Protein AF-A0A5E3WHW6-F1 (afdb_monomer_lite)

Structure (mmCIF, N/CA/C/O backbone):
data_AF-A0A5E3WHW6-F1
#
_entry.id   AF-A0A5E3WHW6-F1
#
loop_
_atom_site.group_PDB
_atom_site.id
_atom_site.type_symbol
_atom_site.label_atom_id
_atom_site.label_alt_id
_atom_site.label_comp_id
_atom_site.label_asym_id
_atom_site.label_entity_id
_atom_site.label_seq_id
_atom_site.pdbx_PDB_ins_code
_atom_site.Cartn_x
_atom_site.Cartn_y
_atom_site.Cartn_z
_atom_site.occupancy
_atom_site.B_iso_or_equiv
_atom_site.auth_seq_id
_atom_site.auth_comp_id
_atom_site.auth_asym_id
_atom_site.auth_atom_id
_atom_site.pdbx_PDB_model_num
ATOM 1 N N . MET A 1 1 ? -25.032 16.822 -28.147 1.00 40.16 1 MET A N 1
ATOM 2 C CA . MET A 1 1 ? -24.210 15.872 -27.363 1.00 40.16 1 MET A CA 1
ATOM 3 C C . MET A 1 1 ? -23.993 16.439 -25.960 1.00 40.16 1 MET A C 1
ATOM 5 O O . MET A 1 1 ? -23.052 17.189 -25.762 1.00 40.16 1 MET A O 1
ATOM 9 N N . ALA A 1 2 ? -24.889 16.150 -25.011 1.00 46.47 2 ALA A N 1
ATOM 10 C CA . ALA A 1 2 ? -24.749 16.504 -23.591 1.00 46.47 2 ALA A CA 1
ATOM 11 C C . ALA A 1 2 ? -25.752 15.669 -22.767 1.00 46.47 2 ALA A C 1
ATOM 13 O O . ALA A 1 2 ? -26.868 16.112 -22.548 1.00 46.47 2 ALA A O 1
ATOM 14 N N . SER A 1 3 ? -25.415 14.423 -22.399 1.00 50.91 3 SER A N 1
ATOM 15 C CA . SER A 1 3 ? -26.305 13.587 -21.558 1.00 50.91 3 SER A CA 1
ATOM 16 C C . SER A 1 3 ? -25.595 12.461 -20.784 1.00 50.91 3 SER A C 1
ATOM 18 O O . SER A 1 3 ? -26.220 11.466 -20.439 1.00 50.91 3 SER A O 1
ATOM 20 N N . SER A 1 4 ? -24.288 12.578 -20.509 1.00 54.12 4 SER A N 1
ATOM 21 C CA . SER A 1 4 ? -23.539 11.542 -19.763 1.00 54.12 4 SER A CA 1
ATOM 22 C C . SER A 1 4 ? -23.163 11.945 -18.332 1.00 54.12 4 SER A C 1
ATOM 24 O O . SER A 1 4 ? -22.771 11.083 -17.555 1.00 54.12 4 SER A O 1
ATOM 26 N N . ARG A 1 5 ? -23.269 13.231 -17.964 1.00 52.72 5 ARG A N 1
ATOM 27 C CA . ARG A 1 5 ? -22.879 13.707 -16.623 1.00 52.72 5 ARG A CA 1
ATOM 28 C C . ARG A 1 5 ? -23.913 13.382 -15.540 1.00 52.72 5 ARG A C 1
ATOM 30 O O . ARG A 1 5 ? -23.517 12.995 -14.452 1.00 52.72 5 ARG A O 1
ATOM 37 N N . GLY A 1 6 ? -25.209 13.433 -15.861 1.00 56.59 6 GLY A N 1
ATOM 38 C CA . GLY A 1 6 ? -26.278 13.209 -14.876 1.00 56.59 6 GLY A CA 1
ATOM 39 C C . GLY A 1 6 ? -26.381 11.778 -14.330 1.00 56.59 6 GLY A C 1
ATOM 40 O O . GLY A 1 6 ? -26.949 11.584 -13.267 1.00 56.59 6 GLY A O 1
ATOM 41 N N . SER A 1 7 ? -25.820 10.776 -15.020 1.00 57.31 7 SER A N 1
ATOM 42 C CA . SER A 1 7 ? -25.873 9.375 -14.564 1.00 57.31 7 SER A CA 1
ATOM 43 C C . SER A 1 7 ? -24.725 8.986 -13.630 1.00 57.31 7 SER A C 1
ATOM 45 O O . SER A 1 7 ? -24.834 7.985 -12.930 1.00 57.31 7 SER A O 1
ATOM 47 N N . ALA A 1 8 ? -23.607 9.717 -13.664 1.00 63.88 8 ALA A N 1
ATOM 48 C CA . ALA A 1 8 ? -22.476 9.460 -12.774 1.00 63.88 8 ALA A CA 1
ATOM 49 C C . ALA A 1 8 ? -22.690 10.127 -11.408 1.00 63.88 8 ALA A C 1
ATOM 51 O O . ALA A 1 8 ? -22.349 9.540 -10.385 1.00 63.88 8 ALA A O 1
ATOM 52 N N . ASP A 1 9 ? -23.306 11.312 -11.412 1.00 69.25 9 ASP A N 1
ATOM 53 C CA . ASP A 1 9 ? -23.634 12.079 -10.205 1.00 69.25 9 ASP A CA 1
ATOM 54 C C . ASP A 1 9 ? -24.648 11.332 -9.329 1.00 69.25 9 ASP A C 1
ATOM 56 O O . ASP A 1 9 ? -24.412 11.107 -8.146 1.00 69.25 9 ASP A O 1
ATOM 60 N N . SER A 1 10 ? -25.708 10.796 -9.948 1.00 79.25 10 SER A N 1
ATOM 61 C CA . SER A 1 10 ? -26.727 10.018 -9.235 1.00 79.25 10 SER A CA 1
ATOM 62 C C . SER A 1 10 ? -26.177 8.735 -8.601 1.00 79.25 10 SER A C 1
ATOM 64 O O . SER A 1 10 ? -26.616 8.329 -7.524 1.00 79.25 10 SER A O 1
ATOM 66 N N . GLY A 1 11 ? -25.192 8.091 -9.235 1.00 79.94 11 GLY A N 1
ATOM 67 C CA . GLY A 1 11 ? -24.534 6.903 -8.687 1.00 79.94 11 GLY A CA 1
ATOM 68 C C . GLY A 1 11 ? -23.648 7.208 -7.476 1.00 79.94 11 GLY A C 1
ATOM 69 O O . GLY A 1 11 ? -23.566 6.390 -6.560 1.00 79.94 11 GLY A O 1
ATOM 70 N N . MET A 1 12 ? -23.007 8.379 -7.458 1.00 82.56 12 MET A N 1
ATOM 71 C CA . MET A 1 12 ? -22.163 8.826 -6.349 1.00 82.56 12 MET A CA 1
ATOM 72 C C . MET A 1 12 ? -23.005 9.167 -5.117 1.00 82.56 12 MET A C 1
ATOM 74 O O . MET A 1 12 ? -22.716 8.652 -4.038 1.00 82.56 12 MET A O 1
ATOM 78 N N . GLU A 1 13 ? -24.084 9.935 -5.297 1.00 83.69 13 GLU A N 1
ATOM 79 C CA . GLU A 1 13 ? -25.025 10.285 -4.222 1.00 83.69 13 GLU A CA 1
ATOM 80 C C . GLU A 1 13 ? -25.666 9.030 -3.608 1.00 83.69 13 GLU A C 1
ATOM 82 O O . GLU A 1 13 ? -25.667 8.854 -2.390 1.00 83.69 13 GLU A O 1
ATOM 87 N N . THR A 1 14 ? -26.102 8.081 -4.446 1.00 90.69 14 THR A N 1
ATOM 88 C CA . THR A 1 14 ? -26.686 6.811 -3.975 1.00 90.69 14 THR A CA 1
ATOM 89 C C . THR A 1 14 ? -25.691 5.995 -3.140 1.00 90.69 14 THR A C 1
ATOM 91 O O . THR A 1 14 ? -26.056 5.377 -2.137 1.00 90.69 14 THR A O 1
ATOM 94 N N . ALA A 1 15 ? -24.418 5.963 -3.548 1.00 89.25 15 ALA A N 1
ATOM 95 C CA . ALA A 1 15 ? -23.382 5.253 -2.808 1.00 89.25 15 ALA A CA 1
ATOM 96 C C . ALA A 1 15 ? -23.082 5.935 -1.466 1.00 89.25 15 ALA A C 1
ATOM 98 O O . ALA A 1 15 ? -22.938 5.246 -0.455 1.00 89.25 15 ALA A O 1
ATOM 99 N N . GLU A 1 16 ? -23.006 7.266 -1.445 1.00 91.31 16 GLU A N 1
ATOM 100 C CA . GLU A 1 16 ? -22.761 8.047 -0.233 1.00 91.31 16 GLU A CA 1
ATOM 101 C C . GLU A 1 16 ? -23.875 7.852 0.801 1.00 91.31 16 GLU A C 1
ATOM 103 O O . GLU A 1 16 ? -23.587 7.540 1.957 1.00 91.31 16 GLU A O 1
ATOM 108 N N . GLU A 1 17 ? -25.141 7.916 0.385 1.00 93.75 17 GLU A N 1
ATOM 109 C CA . GLU A 1 17 ? -26.281 7.658 1.268 1.00 93.75 17 GLU A CA 1
ATOM 110 C C . GLU A 1 17 ? -26.273 6.227 1.821 1.00 93.75 17 GLU A C 1
ATOM 112 O O . GLU A 1 17 ? -26.470 6.013 3.023 1.00 93.75 17 GLU A O 1
ATOM 117 N N . ALA A 1 18 ? -26.004 5.234 0.967 1.00 93.75 18 ALA A N 1
ATOM 118 C CA . ALA A 1 18 ? -25.945 3.835 1.378 1.00 93.75 18 ALA A CA 1
ATOM 119 C C . ALA A 1 18 ? -24.842 3.593 2.424 1.00 93.75 18 ALA A C 1
ATOM 121 O O . ALA A 1 18 ? -25.094 2.974 3.465 1.00 93.75 18 ALA A O 1
ATOM 122 N N . TRP A 1 19 ? -23.633 4.110 2.183 1.00 92.25 19 TRP A N 1
ATOM 123 C CA . TRP A 1 19 ? -22.522 4.004 3.131 1.00 92.25 19 TRP A CA 1
ATOM 124 C C . TRP A 1 19 ? -22.766 4.819 4.402 1.00 92.25 19 TRP A C 1
ATOM 126 O O . TRP A 1 19 ? -22.460 4.331 5.490 1.00 92.25 19 TRP A O 1
ATOM 136 N N . GLY A 1 20 ? -23.367 6.006 4.295 1.00 92.31 20 GLY A N 1
ATOM 137 C CA . GLY A 1 20 ? -23.737 6.840 5.437 1.00 92.31 20 GLY A CA 1
ATOM 138 C C . G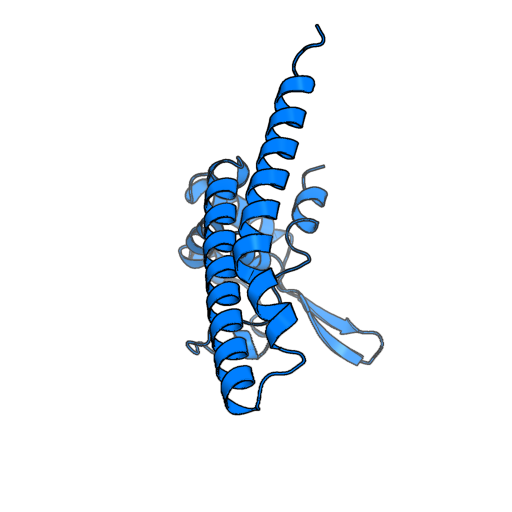LY A 1 20 ? -24.745 6.153 6.359 1.00 92.31 20 GLY A C 1
ATOM 139 O O . GLY A 1 20 ? -24.568 6.139 7.576 1.00 92.31 20 GLY A O 1
ATOM 140 N N . ASN A 1 21 ? -25.769 5.506 5.800 1.00 93.75 21 ASN A N 1
ATOM 141 C CA . ASN A 1 21 ? -26.749 4.737 6.573 1.00 93.75 21 ASN A CA 1
ATOM 142 C C . ASN A 1 21 ? -26.116 3.529 7.275 1.00 93.75 21 ASN A C 1
ATOM 144 O O . ASN A 1 21 ? -26.372 3.293 8.458 1.00 93.75 21 ASN A O 1
ATOM 148 N N . LEU A 1 22 ? -25.251 2.790 6.574 1.00 91.62 22 LEU A N 1
ATOM 149 C CA . LEU A 1 22 ? -24.534 1.652 7.148 1.00 91.62 22 LEU A CA 1
ATOM 150 C C . LEU A 1 22 ? -23.582 2.082 8.271 1.00 91.62 22 LEU A C 1
ATOM 152 O O . LEU A 1 22 ? -23.513 1.414 9.305 1.00 91.62 22 LEU A O 1
ATOM 156 N N . PHE A 1 23 ? -22.871 3.196 8.085 1.00 90.69 23 PHE A N 1
ATOM 157 C CA . PHE A 1 23 ? -21.972 3.747 9.092 1.00 90.69 23 PHE A CA 1
ATOM 158 C C . PHE A 1 23 ? -22.748 4.141 10.351 1.00 90.69 23 PHE A C 1
ATOM 160 O O . PHE A 1 23 ? -22.439 3.661 11.440 1.00 90.69 23 PHE A O 1
ATOM 167 N N . ARG A 1 24 ? -23.818 4.928 10.206 1.00 89.50 24 ARG A N 1
ATOM 168 C CA . ARG A 1 24 ? -24.663 5.332 11.336 1.00 89.50 24 ARG A CA 1
ATOM 169 C C . ARG A 1 24 ? -25.193 4.134 12.117 1.00 89.50 24 ARG A C 1
ATOM 171 O O . ARG A 1 24 ? -24.959 4.031 13.316 1.00 89.50 24 ARG A O 1
ATOM 178 N N . SER A 1 25 ? -25.771 3.153 11.422 1.00 89.50 25 SER A N 1
ATOM 179 C CA . SER A 1 25 ? -26.302 1.939 12.052 1.00 89.50 25 SER A CA 1
ATOM 180 C C . SER A 1 25 ? -25.263 1.139 12.846 1.00 89.50 25 SER A C 1
ATOM 182 O O . SER A 1 25 ? -25.643 0.457 13.797 1.00 89.50 25 SER A O 1
ATOM 184 N N . ARG A 1 26 ? -23.985 1.159 12.451 1.00 86.56 26 ARG A N 1
ATOM 185 C CA . ARG A 1 26 ? -22.924 0.382 13.112 1.00 86.56 26 ARG A CA 1
ATOM 186 C C . ARG A 1 26 ? -22.221 1.144 14.231 1.00 86.56 26 ARG A C 1
ATOM 188 O O . ARG A 1 26 ? -21.828 0.524 15.215 1.00 86.56 26 ARG A O 1
ATOM 195 N N . PHE A 1 27 ? 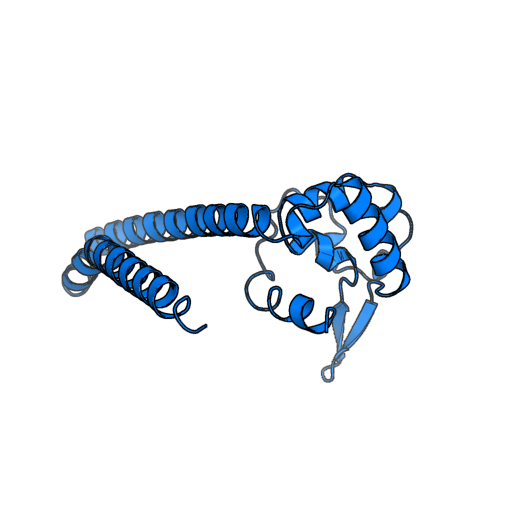-22.055 2.458 14.088 1.00 83.31 27 PHE A N 1
ATOM 196 C CA . PHE A 1 27 ? -21.198 3.254 14.970 1.00 83.31 27 PHE A CA 1
ATOM 197 C C . PHE A 1 27 ? -21.969 4.177 15.930 1.00 83.31 27 PHE A C 1
ATOM 199 O O . PHE A 1 27 ? -21.486 4.410 17.037 1.00 83.31 27 PHE A O 1
ATOM 206 N N . GLU A 1 28 ? -23.167 4.660 15.582 1.00 78.50 28 GLU A N 1
ATOM 207 C CA . GLU A 1 28 ? -23.937 5.577 16.447 1.00 78.50 28 GLU A CA 1
ATOM 208 C C . GLU A 1 28 ? -24.516 4.931 17.717 1.00 78.50 28 GLU A C 1
ATOM 210 O O . GLU A 1 28 ? -24.407 5.561 18.769 1.00 78.50 28 GLU A O 1
ATOM 215 N N . PRO A 1 29 ? -25.006 3.669 17.720 1.00 69.56 29 PRO A N 1
ATOM 216 C CA . PRO A 1 29 ? -25.503 3.035 18.949 1.00 69.56 29 PRO A CA 1
ATOM 217 C C . PRO A 1 29 ? -24.460 2.973 20.076 1.00 69.56 29 PRO A C 1
ATOM 219 O O . PRO A 1 29 ? -24.799 2.849 21.247 1.00 69.56 29 PRO A O 1
ATOM 222 N N . SER A 1 30 ? -23.176 3.056 19.720 1.00 63.09 30 SER A N 1
ATOM 223 C CA . SER A 1 30 ? -22.048 3.019 20.650 1.00 63.09 30 SER A CA 1
ATOM 224 C C . SER A 1 30 ? -21.734 4.379 21.287 1.00 63.09 30 SER A C 1
ATOM 226 O O . SER A 1 30 ? -21.178 4.419 22.384 1.00 63.09 30 SER A O 1
ATOM 228 N N . ALA A 1 31 ? -22.072 5.491 20.627 1.00 63.25 31 ALA A N 1
ATOM 229 C CA . ALA A 1 31 ? -21.725 6.835 21.088 1.00 63.25 31 ALA A CA 1
ATOM 230 C C . ALA A 1 31 ? -22.574 7.264 22.297 1.00 63.25 31 ALA A C 1
ATOM 232 O O . ALA A 1 31 ? -22.027 7.757 23.284 1.00 63.25 31 ALA A O 1
ATOM 233 N N . ASP A 1 32 ? -23.877 6.974 22.270 1.00 64.50 32 ASP A N 1
ATOM 234 C CA . ASP A 1 32 ? -24.811 7.345 23.343 1.00 64.50 32 ASP A CA 1
ATOM 235 C C . ASP A 1 32 ? -24.561 6.562 24.646 1.00 64.50 32 ASP A C 1
ATOM 237 O O . ASP A 1 32 ? -24.713 7.087 25.750 1.00 64.50 32 ASP A O 1
ATOM 241 N N . ILE A 1 33 ? -24.097 5.313 24.533 1.00 63.19 33 ILE A N 1
ATOM 242 C CA . ILE A 1 33 ? -23.823 4.425 25.674 1.00 63.19 33 ILE A CA 1
ATOM 243 C C . ILE A 1 33 ? -22.489 4.789 26.356 1.00 63.19 33 ILE A C 1
ATOM 245 O O . ILE A 1 33 ? -22.357 4.713 27.581 1.00 63.19 33 ILE A O 1
ATOM 249 N N . ALA A 1 34 ? -21.490 5.243 25.590 1.00 61.62 34 ALA A N 1
ATOM 250 C CA . ALA A 1 34 ? -20.132 5.497 26.083 1.00 61.62 34 ALA A CA 1
ATOM 251 C C . ALA A 1 34 ? -20.050 6.552 27.204 1.00 61.62 34 ALA A C 1
ATOM 253 O O . ALA A 1 34 ? -19.167 6.470 28.072 1.00 61.62 34 ALA A O 1
ATOM 254 N N . HIS A 1 35 ? -20.960 7.532 27.192 1.00 64.50 35 HIS A N 1
ATOM 255 C CA . HIS A 1 35 ? -20.959 8.667 28.117 1.00 64.50 35 HIS A CA 1
ATOM 256 C C . HIS A 1 35 ? -21.438 8.315 29.534 1.00 64.50 35 HIS A C 1
ATOM 258 O O . HIS A 1 35 ? -21.030 8.983 30.486 1.00 64.50 35 HIS A O 1
ATOM 264 N N . HIS A 1 36 ? -22.212 7.237 29.700 1.00 65.94 36 HIS A N 1
ATOM 265 C CA . HIS A 1 36 ? -22.793 6.842 30.993 1.00 65.94 36 HIS A CA 1
ATOM 266 C C . HIS A 1 36 ? -22.409 5.429 31.456 1.00 65.94 36 HIS A C 1
ATOM 268 O O . HIS A 1 36 ? -22.712 5.052 32.588 1.00 65.94 36 HIS A O 1
ATOM 274 N N . ALA A 1 37 ? -21.713 4.658 30.619 1.00 65.69 37 ALA A N 1
ATOM 275 C CA . ALA A 1 37 ? -21.397 3.268 30.911 1.00 65.69 37 ALA A CA 1
ATOM 276 C C . ALA A 1 37 ? -20.286 3.087 31.976 1.00 65.69 37 ALA A C 1
ATOM 278 O O . ALA A 1 37 ? -19.251 3.772 31.927 1.00 65.69 37 ALA A O 1
ATOM 279 N N . PRO A 1 38 ? -20.434 2.125 32.911 1.00 76.00 38 PRO A N 1
ATOM 280 C CA . PRO A 1 38 ? -19.370 1.702 33.818 1.00 76.00 38 PRO A CA 1
ATOM 281 C C . PRO A 1 38 ? -18.126 1.191 33.065 1.00 76.00 38 PRO A C 1
ATOM 283 O O . PRO A 1 38 ? -18.182 0.741 31.921 1.00 76.00 38 PRO A O 1
ATOM 286 N N . ALA A 1 39 ? -16.961 1.236 33.722 1.00 76.56 39 ALA A N 1
ATOM 287 C CA . ALA A 1 39 ? -15.653 1.005 33.089 1.00 76.56 39 ALA A CA 1
ATOM 288 C C . ALA A 1 39 ? -15.515 -0.342 32.343 1.00 76.56 39 ALA A C 1
ATOM 290 O O . ALA A 1 39 ? -14.809 -0.420 31.336 1.00 76.56 39 ALA A O 1
ATOM 291 N N . VAL A 1 40 ? -16.192 -1.393 32.818 1.00 73.25 40 VAL A N 1
ATOM 292 C CA . VAL A 1 40 ? -16.192 -2.727 32.191 1.00 73.25 40 VAL A CA 1
ATOM 293 C C . VAL A 1 40 ? -16.898 -2.703 30.831 1.00 73.25 40 VAL A C 1
ATOM 295 O O . VAL A 1 40 ? -16.380 -3.246 29.855 1.00 73.25 40 VAL A O 1
ATOM 298 N N . GLU A 1 41 ? -18.028 -2.009 30.741 1.00 78.62 41 GLU A N 1
ATOM 299 C CA . GLU A 1 41 ? -18.831 -1.880 29.523 1.00 78.62 41 GLU A CA 1
ATOM 300 C C . GLU A 1 41 ? -18.142 -0.965 28.496 1.00 78.62 41 GLU A C 1
ATOM 302 O O . GLU A 1 41 ? -18.077 -1.289 27.311 1.00 78.62 41 GLU A O 1
ATOM 307 N N . ARG A 1 42 ? -17.456 0.091 28.960 1.00 79.50 42 ARG A N 1
ATOM 308 C CA . ARG A 1 42 ? -16.594 0.931 28.107 1.00 79.50 42 ARG A CA 1
ATOM 309 C C . ARG A 1 42 ? -15.458 0.141 27.445 1.00 79.50 42 ARG A C 1
ATOM 311 O O . ARG A 1 42 ? -15.130 0.389 26.286 1.00 79.50 42 ARG A O 1
ATOM 318 N N . LYS A 1 43 ? -14.836 -0.808 28.153 1.00 85.00 43 LYS A N 1
ATOM 319 C CA . LYS A 1 43 ? -13.767 -1.644 27.580 1.00 85.00 43 LYS A CA 1
ATOM 320 C C . LYS A 1 43 ? -14.300 -2.569 26.483 1.00 85.00 43 LYS A C 1
ATOM 322 O O . LYS A 1 43 ? -13.657 -2.686 25.441 1.00 85.00 43 LYS A O 1
ATOM 327 N N . ALA A 1 44 ? -15.458 -3.191 26.703 1.00 84.44 44 ALA A N 1
ATOM 328 C CA . ALA A 1 44 ? -16.112 -4.035 25.703 1.00 84.44 44 ALA A CA 1
ATOM 329 C C . ALA A 1 44 ? -16.489 -3.226 24.448 1.00 84.44 44 ALA A C 1
ATOM 331 O O . ALA A 1 44 ? -16.241 -3.664 23.325 1.00 84.44 44 ALA A O 1
ATOM 332 N N . LEU A 1 45 ? -16.977 -1.997 24.641 1.00 83.62 45 LEU A N 1
ATOM 333 C CA . LEU A 1 45 ? -17.285 -1.065 23.561 1.00 83.62 45 LEU A CA 1
ATOM 334 C C . LEU A 1 45 ? -16.055 -0.717 22.712 1.00 83.62 45 LEU A C 1
ATOM 336 O O . LEU A 1 45 ? -16.095 -0.812 21.488 1.00 83.62 45 LEU A O 1
ATOM 340 N N . LEU A 1 46 ? -14.937 -0.364 23.355 1.00 86.25 46 LEU A N 1
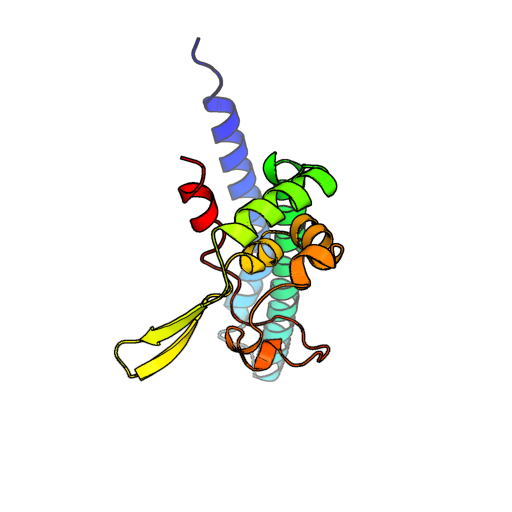ATOM 341 C CA . LEU A 1 46 ? -13.681 -0.059 22.660 1.00 86.25 46 LEU A CA 1
ATOM 342 C C . LEU A 1 46 ? -13.149 -1.257 21.867 1.00 86.25 46 LEU A C 1
ATOM 344 O O . LEU A 1 46 ? -12.606 -1.084 20.776 1.00 86.25 46 LEU A O 1
ATOM 348 N N . GLN A 1 47 ? -13.303 -2.469 22.401 1.00 89.94 47 GLN A N 1
ATOM 349 C CA . GLN A 1 47 ? -12.938 -3.691 21.688 1.00 89.94 47 GLN A CA 1
ATOM 350 C C . GLN A 1 47 ? -13.818 -3.902 20.453 1.00 89.94 47 GLN A C 1
ATOM 352 O O . GLN A 1 47 ? -13.283 -4.175 19.381 1.00 89.94 47 GLN A O 1
ATOM 357 N N . SER A 1 48 ? -15.134 -3.713 20.577 1.00 88.00 48 SER A N 1
ATOM 358 C CA . SER A 1 48 ? -16.063 -3.786 19.444 1.00 88.00 48 SER A CA 1
ATOM 359 C C . SER A 1 48 ? -15.719 -2.754 18.367 1.00 88.00 48 SER A C 1
ATOM 361 O O . SER A 1 48 ? -15.596 -3.100 17.195 1.00 88.00 48 SER A O 1
ATOM 363 N N . LEU A 1 49 ? -15.473 -1.500 18.762 1.00 88.88 49 LEU A N 1
ATOM 364 C CA . LEU A 1 49 ? -15.092 -0.432 17.837 1.00 88.88 49 LEU A CA 1
ATOM 365 C C . LEU A 1 49 ? -13.782 -0.751 17.105 1.00 88.88 49 LEU A C 1
ATOM 367 O O . LEU A 1 49 ? -13.665 -0.514 15.905 1.00 88.88 49 LEU A O 1
ATOM 371 N N . LYS A 1 50 ? -12.800 -1.322 17.810 1.00 91.38 50 LYS A N 1
ATOM 372 C CA . LYS A 1 50 ? -11.533 -1.738 17.204 1.00 91.38 50 LYS A CA 1
ATOM 373 C C . LYS A 1 50 ? -11.728 -2.829 16.148 1.00 91.38 50 LYS A C 1
ATOM 375 O O . LYS A 1 50 ? -11.136 -2.731 15.080 1.00 91.38 50 LYS A O 1
ATOM 380 N N . ILE A 1 51 ? -12.580 -3.819 16.417 1.00 93.44 51 ILE A N 1
ATOM 381 C CA . ILE A 1 51 ? -12.914 -4.874 15.446 1.00 93.44 51 ILE A CA 1
ATOM 382 C C . ILE A 1 51 ? -13.542 -4.269 14.183 1.00 93.44 51 ILE A C 1
ATOM 384 O O . ILE A 1 51 ? -13.174 -4.647 13.071 1.00 93.44 51 ILE A O 1
ATOM 388 N N . GLU A 1 52 ? -14.459 -3.313 14.341 1.00 93.31 52 GLU A N 1
ATOM 389 C CA . GLU A 1 52 ? -15.096 -2.627 13.212 1.00 93.31 52 GLU A CA 1
ATOM 390 C C . GLU A 1 52 ? -14.089 -1.802 12.393 1.00 93.31 52 GLU A C 1
ATOM 392 O O . GLU A 1 52 ? -14.095 -1.862 11.162 1.00 93.31 52 GLU A O 1
ATOM 397 N N . LEU A 1 53 ? -13.167 -1.088 13.049 1.00 91.38 53 LEU A N 1
ATOM 398 C CA . LEU A 1 53 ? -12.092 -0.353 12.371 1.00 91.38 53 LEU A CA 1
ATOM 399 C C . LEU A 1 53 ? -11.161 -1.287 11.584 1.00 91.38 53 LEU A C 1
ATOM 401 O O . LEU A 1 53 ? -10.859 -1.013 10.420 1.00 91.38 53 LEU A O 1
ATOM 405 N N . ASP A 1 54 ? -10.760 -2.411 12.181 1.00 94.00 54 ASP A N 1
ATOM 406 C CA . ASP A 1 54 ? -9.926 -3.418 11.517 1.00 94.00 54 ASP A CA 1
ATOM 407 C C . ASP A 1 54 ? -10.652 -4.018 10.293 1.00 94.00 54 ASP A C 1
ATOM 409 O O . ASP A 1 54 ? -10.053 -4.241 9.232 1.00 94.00 54 ASP A O 1
ATOM 413 N N . ALA A 1 55 ? -11.967 -4.243 10.400 1.00 93.06 55 ALA A N 1
ATOM 414 C CA . ALA A 1 55 ? -12.793 -4.710 9.292 1.00 93.06 55 ALA A CA 1
ATOM 415 C C . ALA A 1 55 ? -12.886 -3.670 8.162 1.00 93.06 55 ALA A C 1
ATOM 417 O O . ALA A 1 55 ? -12.692 -4.023 6.993 1.00 93.06 55 ALA A O 1
ATOM 418 N N . LEU A 1 56 ? -13.129 -2.395 8.484 1.00 91.69 56 LEU A N 1
ATOM 419 C CA . LEU A 1 56 ? -13.157 -1.308 7.500 1.00 91.69 56 LEU A CA 1
ATOM 420 C C . LEU A 1 56 ? -11.825 -1.184 6.763 1.00 91.69 56 LEU A C 1
ATOM 422 O O . LEU A 1 56 ? -11.806 -1.084 5.535 1.00 91.69 56 LEU A O 1
ATOM 426 N N . GLU A 1 57 ? -10.704 -1.263 7.479 1.00 90.44 57 GLU A N 1
ATOM 427 C CA . GLU A 1 57 ? -9.386 -1.233 6.853 1.00 90.44 57 GLU A CA 1
ATOM 428 C C . GLU A 1 57 ? -9.199 -2.405 5.877 1.00 90.44 57 GLU A C 1
ATOM 430 O O . GLU A 1 57 ? -8.753 -2.214 4.739 1.00 90.44 57 GLU A O 1
ATOM 435 N N . LYS A 1 58 ? -9.576 -3.621 6.285 1.00 90.38 58 LYS A N 1
ATOM 436 C CA . LYS A 1 58 ? -9.509 -4.810 5.427 1.00 90.38 58 LYS A CA 1
ATOM 437 C C . LYS A 1 58 ? -10.306 -4.621 4.134 1.00 90.38 58 LYS A C 1
ATOM 439 O O . LYS A 1 58 ? -9.800 -4.937 3.052 1.00 90.38 58 LYS A O 1
ATOM 444 N N . TYR A 1 59 ? -11.532 -4.110 4.221 1.00 89.06 59 TYR A N 1
ATOM 445 C CA . TYR A 1 59 ? -12.372 -3.903 3.040 1.00 89.06 59 TYR A CA 1
ATOM 446 C C . TYR A 1 59 ? -11.930 -2.708 2.195 1.00 89.06 59 TYR A C 1
ATOM 448 O O . TYR A 1 59 ? -12.001 -2.796 0.971 1.00 89.06 59 TYR A O 1
ATOM 456 N N . SER A 1 60 ? -11.360 -1.663 2.798 1.00 88.81 60 SER A N 1
ATOM 457 C CA . SER A 1 60 ? -10.719 -0.564 2.069 1.00 88.81 60 SER A CA 1
ATOM 458 C C . SER A 1 60 ? -9.562 -1.071 1.201 1.00 88.81 60 SER A C 1
ATOM 460 O O . SER A 1 60 ? -9.498 -0.779 0.006 1.00 88.81 60 SER A O 1
ATOM 462 N N . ARG A 1 61 ? -8.687 -1.931 1.744 1.00 82.94 61 ARG A N 1
ATOM 463 C CA . ARG A 1 61 ? -7.612 -2.573 0.963 1.00 82.94 61 ARG A CA 1
ATOM 464 C C . ARG A 1 61 ? -8.168 -3.397 -0.205 1.00 82.94 61 ARG A C 1
ATOM 466 O O . ARG A 1 61 ? -7.608 -3.354 -1.298 1.00 82.94 61 ARG A O 1
ATOM 473 N N . ARG A 1 62 ? -9.277 -4.120 -0.001 1.00 85.38 62 ARG A N 1
ATOM 474 C CA . ARG A 1 62 ? -9.947 -4.896 -1.061 1.00 85.38 62 ARG A CA 1
ATOM 475 C C . ARG A 1 62 ? -10.538 -3.994 -2.146 1.00 85.38 62 ARG A C 1
ATOM 477 O O . ARG A 1 62 ? -10.323 -4.271 -3.321 1.00 85.38 62 ARG A O 1
ATOM 484 N N . ALA A 1 63 ? -11.237 -2.926 -1.766 1.00 86.12 63 ALA A N 1
ATOM 485 C CA . ALA A 1 63 ? -11.800 -1.954 -2.700 1.00 86.12 63 ALA A CA 1
ATOM 486 C C . ALA A 1 63 ? -10.700 -1.279 -3.532 1.00 86.12 63 ALA A C 1
ATOM 488 O O . ALA A 1 63 ? -10.799 -1.237 -4.754 1.00 86.12 63 ALA A O 1
ATOM 489 N N . ASN A 1 64 ? -9.598 -0.873 -2.895 1.00 83.00 64 ASN A N 1
ATOM 490 C CA . ASN A 1 64 ? -8.417 -0.356 -3.589 1.00 83.00 64 ASN A CA 1
ATOM 491 C C . ASN A 1 64 ? -7.793 -1.396 -4.530 1.00 83.00 64 ASN A C 1
ATOM 493 O O . ASN A 1 64 ? -7.331 -1.055 -5.613 1.00 83.00 64 ASN A O 1
ATOM 497 N N . GLY A 1 65 ? -7.782 -2.674 -4.143 1.00 81.69 65 GLY A N 1
ATOM 498 C CA . GLY A 1 65 ? -7.347 -3.769 -5.011 1.00 81.69 65 GLY A CA 1
ATOM 499 C C . GLY A 1 65 ? -8.202 -3.893 -6.273 1.00 81.69 65 GLY A C 1
ATOM 500 O O . GLY A 1 65 ? -7.655 -4.009 -7.366 1.00 81.69 65 GLY A O 1
ATOM 501 N N . LEU A 1 66 ? -9.528 -3.806 -6.130 1.00 85.12 66 LEU A N 1
ATOM 502 C CA . LEU A 1 66 ? -10.456 -3.793 -7.264 1.00 85.12 66 LEU A CA 1
ATOM 503 C C . LEU A 1 66 ? -10.238 -2.559 -8.138 1.00 85.12 66 LEU A C 1
ATOM 505 O O . LEU A 1 66 ? -10.084 -2.695 -9.344 1.00 85.12 66 LEU A O 1
ATOM 509 N N . TRP A 1 67 ? -10.152 -1.373 -7.535 1.00 84.19 67 TRP A N 1
ATOM 510 C CA . TRP A 1 67 ? -9.867 -0.134 -8.256 1.00 84.19 67 TRP A CA 1
ATOM 511 C C . TRP A 1 67 ? -8.579 -0.240 -9.077 1.00 84.19 67 TRP A C 1
ATOM 513 O O . TRP A 1 67 ? -8.576 0.024 -10.275 1.00 84.19 67 TRP A O 1
ATOM 523 N N . ASN A 1 68 ? -7.499 -0.721 -8.460 1.00 80.44 68 ASN A N 1
ATOM 524 C CA . ASN A 1 68 ? -6.230 -0.943 -9.142 1.00 80.44 68 ASN A CA 1
ATOM 525 C C . ASN A 1 68 ? -6.349 -1.963 -10.282 1.00 80.44 68 ASN A C 1
ATOM 527 O O . ASN A 1 68 ? -5.708 -1.780 -11.307 1.00 80.44 68 ASN A O 1
ATOM 531 N N . ALA A 1 69 ? -7.186 -2.994 -10.166 1.00 78.19 69 ALA A N 1
ATOM 532 C CA . ALA A 1 69 ? -7.420 -3.916 -11.278 1.00 78.19 69 ALA A CA 1
ATOM 533 C C . ALA A 1 69 ? -8.079 -3.229 -12.494 1.00 78.19 69 ALA A C 1
ATOM 535 O O . ALA A 1 69 ? -7.836 -3.639 -13.627 1.00 78.19 69 ALA A O 1
ATOM 536 N N . TYR A 1 70 ? -8.871 -2.174 -12.275 1.00 80.62 70 TYR A N 1
ATOM 537 C CA . TYR A 1 70 ? -9.519 -1.402 -13.343 1.00 80.62 70 TYR A CA 1
ATOM 538 C C . TYR A 1 70 ? -8.665 -0.242 -13.876 1.00 80.62 70 TYR A C 1
ATOM 540 O O . TYR A 1 70 ? -8.843 0.188 -15.018 1.00 80.62 70 TYR A O 1
ATOM 548 N N . VAL A 1 71 ? -7.725 0.278 -13.084 1.00 83.69 71 VAL A N 1
ATOM 549 C CA . VAL A 1 71 ? -6.810 1.333 -13.533 1.00 83.69 71 VAL A CA 1
ATOM 550 C C . VAL A 1 71 ? -5.735 0.740 -14.442 1.00 83.69 71 VAL A C 1
ATOM 552 O O . VAL A 1 71 ? -4.960 -0.128 -14.045 1.00 83.69 71 VAL A O 1
ATOM 555 N N . ARG A 1 72 ? -5.627 1.285 -15.661 1.00 77.12 72 ARG A N 1
ATOM 556 C CA . ARG A 1 72 ? -4.745 0.787 -16.733 1.00 77.12 72 ARG A CA 1
ATOM 557 C C . ARG A 1 72 ? -3.314 0.479 -16.288 1.00 77.12 72 ARG A C 1
ATOM 559 O O . ARG A 1 72 ? -2.808 -0.595 -16.592 1.00 77.12 72 ARG A O 1
ATOM 566 N N . ALA A 1 73 ? -2.683 1.381 -15.538 1.00 77.56 73 ALA A N 1
ATOM 567 C CA . ALA A 1 73 ? -1.297 1.219 -15.088 1.00 77.56 73 AL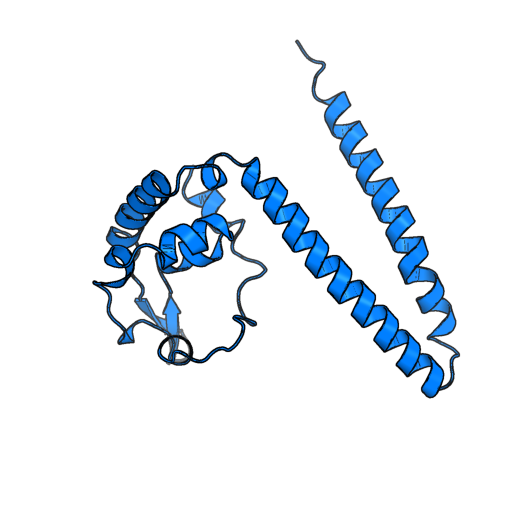A A CA 1
ATOM 568 C C . ALA A 1 73 ? -1.091 0.001 -14.161 1.00 77.56 73 ALA A C 1
ATOM 570 O O . ALA A 1 73 ? -0.034 -0.621 -14.171 1.00 77.56 73 ALA A O 1
ATOM 571 N N . SER A 1 74 ? -2.110 -0.370 -13.386 1.00 80.56 74 SER A N 1
ATOM 572 C CA . SER A 1 74 ? -2.085 -1.516 -12.469 1.00 80.56 74 SER A CA 1
ATOM 573 C C . SER A 1 74 ? -2.598 -2.814 -13.110 1.00 80.56 74 SER A C 1
ATOM 575 O O . SER A 1 74 ? -2.424 -3.882 -12.528 1.00 80.56 74 SER A O 1
ATOM 577 N N . SER A 1 75 ? -3.166 -2.731 -14.319 1.00 83.06 75 SER A N 1
ATOM 578 C CA . SER A 1 75 ? -3.591 -3.877 -15.143 1.00 83.06 75 SER A CA 1
ATOM 579 C C . SER A 1 75 ? -2.520 -4.383 -16.122 1.00 83.06 75 SER A C 1
ATOM 581 O O . SER A 1 75 ? -2.758 -5.341 -16.855 1.00 83.06 75 SER A O 1
ATOM 583 N N . LEU A 1 76 ? -1.353 -3.731 -16.171 1.00 88.94 76 LEU A N 1
ATOM 584 C CA . LEU A 1 76 ? -0.262 -4.129 -17.060 1.00 88.94 76 LEU A CA 1
ATOM 585 C C . LEU A 1 76 ? 0.296 -5.511 -16.670 1.00 88.94 76 LEU A C 1
ATOM 587 O O . LEU A 1 76 ? 0.423 -5.796 -15.475 1.00 88.94 76 LEU A O 1
ATOM 591 N N . PRO A 1 77 ? 0.691 -6.345 -17.651 1.00 92.00 77 PRO A N 1
ATOM 592 C CA . PRO A 1 77 ? 1.441 -7.568 -17.384 1.00 92.00 77 PRO A CA 1
ATOM 593 C C . PRO A 1 77 ? 2.728 -7.289 -16.600 1.00 92.00 77 PRO A C 1
ATOM 595 O O . PRO A 1 77 ? 3.338 -6.221 -16.739 1.00 92.00 77 PRO A O 1
ATOM 598 N N . ALA A 1 78 ? 3.158 -8.258 -15.790 1.00 92.12 78 ALA A N 1
ATOM 599 C CA . ALA A 1 78 ? 4.317 -8.109 -14.913 1.00 92.12 78 ALA A CA 1
ATOM 600 C C . ALA A 1 78 ? 5.601 -7.782 -15.695 1.00 92.12 78 ALA A C 1
ATOM 602 O O . ALA A 1 78 ? 6.415 -6.990 -15.233 1.00 92.12 78 ALA A O 1
ATOM 603 N N . GLU A 1 79 ? 5.751 -8.318 -16.905 1.00 94.81 79 GLU A N 1
ATOM 604 C CA . GLU A 1 79 ? 6.889 -8.087 -17.795 1.00 94.81 79 GLU A CA 1
ATOM 605 C C . GLU A 1 79 ? 7.000 -6.612 -18.192 1.00 94.81 79 GLU A C 1
ATOM 607 O O . GLU A 1 79 ? 8.083 -6.028 -18.164 1.00 94.81 79 GLU A O 1
ATOM 612 N N . ILE A 1 80 ? 5.865 -5.982 -18.508 1.00 95.75 80 ILE A N 1
ATOM 613 C CA . ILE A 1 80 ? 5.817 -4.566 -18.881 1.00 95.75 80 ILE A CA 1
ATOM 614 C C . ILE A 1 80 ? 6.107 -3.690 -17.664 1.00 95.75 80 ILE A C 1
ATOM 616 O O . ILE A 1 80 ? 6.865 -2.726 -17.770 1.00 95.75 80 ILE A O 1
ATOM 620 N N . LEU A 1 81 ? 5.564 -4.048 -16.496 1.00 93.94 81 LEU A N 1
ATOM 621 C CA . LEU A 1 81 ? 5.880 -3.359 -15.243 1.00 93.94 81 LEU A CA 1
ATOM 622 C C . LEU A 1 81 ? 7.375 -3.417 -14.934 1.00 93.94 81 LEU A C 1
ATOM 624 O O . LEU A 1 81 ? 7.955 -2.398 -14.581 1.00 93.94 81 LEU A O 1
ATOM 628 N N . VAL A 1 82 ? 8.018 -4.569 -15.122 1.00 94.88 82 VAL A N 1
ATOM 629 C CA . VAL A 1 82 ? 9.461 -4.730 -14.900 1.00 94.88 82 VAL A CA 1
ATOM 630 C C . VAL A 1 82 ? 10.283 -3.847 -15.832 1.00 94.88 82 VAL A C 1
ATOM 632 O O . VAL A 1 82 ? 11.229 -3.214 -15.370 1.00 94.88 82 VAL A O 1
ATOM 635 N N . ILE A 1 83 ? 9.912 -3.753 -17.112 1.00 95.62 83 ILE A N 1
ATOM 636 C CA . ILE A 1 83 ? 10.578 -2.854 -18.065 1.00 95.62 83 ILE A CA 1
ATOM 637 C C . ILE A 1 83 ? 10.451 -1.399 -17.598 1.00 95.62 83 ILE A C 1
ATOM 639 O O . ILE A 1 83 ? 11.443 -0.674 -17.546 1.00 95.62 83 ILE A O 1
ATOM 643 N N . ILE A 1 84 ? 9.248 -0.977 -17.195 1.00 94.56 84 ILE A N 1
ATOM 644 C CA . ILE A 1 84 ? 9.018 0.365 -16.644 1.00 94.56 84 ILE A CA 1
ATOM 645 C C . ILE A 1 84 ? 9.870 0.581 -15.388 1.00 94.56 84 ILE A C 1
ATOM 647 O O . ILE A 1 84 ? 10.534 1.608 -15.266 1.00 94.56 84 ILE A O 1
ATOM 651 N N . PHE A 1 85 ? 9.890 -0.380 -14.463 1.00 95.19 85 PHE A N 1
ATOM 652 C CA . PHE A 1 85 ? 10.672 -0.288 -13.230 1.00 95.19 85 PHE A CA 1
ATOM 653 C C . PHE A 1 85 ? 12.169 -0.203 -13.508 1.00 95.19 85 PHE A C 1
ATOM 655 O O . PHE A 1 85 ? 12.869 0.501 -12.785 1.00 95.19 85 PHE A O 1
ATOM 662 N N . ASP A 1 86 ? 12.660 -0.853 -14.562 1.00 93.88 86 ASP A N 1
ATOM 663 C CA . ASP A 1 86 ? 14.058 -0.761 -14.964 1.00 93.88 86 ASP A CA 1
ATOM 664 C C . ASP A 1 86 ? 14.427 0.650 -15.445 1.00 93.88 86 ASP A C 1
ATOM 666 O O . ASP A 1 86 ? 15.438 1.211 -15.011 1.00 93.88 86 ASP A O 1
ATOM 670 N N . PHE A 1 87 ? 13.557 1.280 -16.242 1.00 94.50 87 PHE A N 1
ATOM 671 C CA . PHE A 1 87 ? 13.715 2.685 -16.627 1.00 94.50 87 PHE A CA 1
ATOM 672 C C . PHE A 1 87 ? 13.666 3.622 -15.414 1.00 94.50 87 PHE A C 1
ATOM 674 O O . PHE A 1 87 ? 14.544 4.472 -15.256 1.00 94.50 87 PHE A O 1
ATOM 681 N N . VAL A 1 88 ? 12.688 3.439 -14.519 1.00 93.81 88 VAL A N 1
ATOM 682 C CA . VAL A 1 88 ? 12.547 4.256 -13.300 1.00 93.81 88 VAL A CA 1
ATOM 683 C C . VAL A 1 88 ? 13.767 4.100 -12.393 1.00 93.81 88 VAL A C 1
ATOM 685 O O . VAL A 1 88 ? 14.265 5.081 -11.846 1.00 93.81 88 VAL A O 1
ATOM 688 N N . ARG A 1 89 ? 14.297 2.883 -12.258 1.00 92.69 89 ARG A N 1
ATOM 689 C CA . ARG A 1 89 ? 15.511 2.593 -11.489 1.00 92.69 89 ARG A CA 1
ATOM 690 C C . ARG A 1 89 ? 16.729 3.345 -12.017 1.00 92.69 89 ARG A C 1
ATOM 692 O O . ARG A 1 89 ? 17.563 3.781 -11.221 1.00 92.69 89 ARG A O 1
ATOM 699 N N . ALA A 1 90 ? 16.849 3.493 -13.335 1.00 91.06 90 ALA A N 1
ATOM 700 C CA . ALA A 1 90 ? 17.958 4.219 -13.942 1.00 91.06 90 ALA A CA 1
ATOM 701 C C . ALA A 1 90 ? 17.917 5.722 -13.610 1.00 91.06 90 ALA A C 1
ATOM 703 O O . ALA A 1 90 ? 18.970 6.307 -13.341 1.00 91.06 90 ALA A O 1
ATOM 704 N N . SER A 1 91 ? 16.723 6.325 -13.581 1.00 92.12 91 SER A N 1
ATOM 705 C CA . SER A 1 91 ? 16.533 7.764 -13.350 1.00 92.12 91 SER A CA 1
ATOM 706 C C . SER A 1 91 ? 16.364 8.158 -11.879 1.00 92.12 91 SER A C 1
ATOM 708 O O . SER A 1 91 ? 16.744 9.263 -11.504 1.00 92.12 91 SER A O 1
ATOM 710 N N . TRP A 1 92 ? 15.809 7.284 -11.034 1.00 93.50 92 TRP A N 1
ATOM 711 C CA . TRP A 1 92 ? 15.421 7.602 -9.655 1.00 93.50 92 TRP A CA 1
ATOM 712 C C . TRP A 1 92 ? 16.061 6.634 -8.657 1.00 93.50 92 TRP A C 1
ATOM 714 O O . TRP A 1 92 ? 15.488 5.625 -8.244 1.00 93.50 92 TRP A O 1
ATOM 724 N N . LYS A 1 93 ? 17.304 6.926 -8.276 1.00 91.56 93 LYS A N 1
ATOM 725 C CA . LYS A 1 93 ? 18.077 6.089 -7.349 1.00 91.56 93 LYS A CA 1
ATOM 726 C C . LYS A 1 93 ? 17.739 6.414 -5.890 1.00 91.56 93 LYS A C 1
ATOM 728 O O . LYS A 1 93 ? 17.471 7.578 -5.595 1.00 91.56 93 LYS A O 1
ATOM 733 N N . PRO A 1 94 ? 17.816 5.430 -4.972 1.00 91.88 94 PRO A N 1
ATOM 734 C CA . PRO A 1 94 ? 17.770 5.716 -3.546 1.00 91.88 94 PRO A CA 1
ATOM 735 C C . PRO A 1 94 ? 18.887 6.691 -3.171 1.00 91.88 94 PRO A C 1
ATOM 737 O O . PRO A 1 94 ? 20.007 6.583 -3.683 1.00 91.88 94 PRO A O 1
ATOM 740 N N . SER A 1 95 ? 18.594 7.637 -2.288 1.00 90.75 95 SER A N 1
ATOM 741 C CA . SER A 1 95 ? 19.548 8.667 -1.888 1.00 90.75 95 SER A CA 1
ATOM 742 C C . SER A 1 95 ? 19.420 9.013 -0.411 1.00 90.75 95 SER A C 1
ATOM 744 O O . SER A 1 95 ? 18.428 8.711 0.247 1.00 90.75 95 SER A O 1
ATOM 746 N N . THR A 1 96 ? 20.467 9.630 0.122 1.00 92.19 96 THR A N 1
ATOM 747 C CA . THR A 1 96 ? 20.512 10.113 1.500 1.00 92.19 96 THR A CA 1
ATOM 748 C C . THR A 1 96 ? 20.880 11.577 1.500 1.00 92.19 96 THR A C 1
ATOM 750 O O . THR A 1 96 ? 21.822 11.971 0.811 1.00 92.19 96 THR A O 1
ATOM 753 N N . SER A 1 97 ? 20.184 12.370 2.301 1.00 91.25 97 SER A N 1
ATOM 754 C CA . SER A 1 97 ? 20.469 13.793 2.458 1.00 91.25 97 SER A CA 1
ATOM 755 C C . SER A 1 97 ? 20.322 14.210 3.914 1.00 91.25 97 SER A C 1
ATOM 757 O O . SER A 1 97 ? 19.575 13.602 4.683 1.00 91.25 97 SER A O 1
ATOM 759 N N . TYR A 1 98 ? 21.054 15.248 4.307 1.00 93.25 98 TYR A N 1
ATOM 760 C CA . TYR A 1 98 ? 20.879 15.879 5.608 1.00 93.25 98 TYR A CA 1
ATOM 761 C C . TYR A 1 98 ? 19.833 16.982 5.488 1.00 93.25 98 TYR A C 1
ATOM 763 O O . TYR A 1 98 ? 19.886 17.795 4.566 1.00 93.25 98 TYR A O 1
ATOM 771 N N . ASN A 1 99 ? 18.874 17.007 6.410 1.00 90.69 99 ASN A N 1
ATOM 772 C CA . ASN A 1 99 ? 17.916 18.106 6.484 1.00 90.69 99 ASN A CA 1
ATOM 773 C C . ASN A 1 99 ? 18.530 19.345 7.169 1.00 90.69 99 ASN A C 1
ATOM 775 O O . ASN A 1 99 ? 19.660 19.317 7.657 1.00 90.69 99 ASN A O 1
ATOM 779 N N . GLN A 1 100 ? 17.749 20.425 7.268 1.00 91.38 100 GLN A N 1
ATOM 780 C CA . GLN A 1 100 ? 18.155 21.683 7.918 1.00 91.38 100 GLN A CA 1
ATOM 781 C C . GLN A 1 100 ? 18.552 21.552 9.403 1.00 91.38 100 GLN A C 1
ATOM 783 O O . GLN A 1 100 ? 19.152 22.465 9.959 1.00 91.38 100 GLN A O 1
ATOM 788 N N . TYR A 1 101 ? 18.233 20.423 10.041 1.00 94.44 101 TYR A N 1
ATOM 789 C CA . TYR A 1 101 ? 18.553 20.109 11.436 1.00 94.44 101 TYR A CA 1
ATOM 790 C C . TYR A 1 101 ? 19.700 19.093 11.566 1.00 94.44 101 TYR A C 1
ATOM 792 O O . TYR A 1 101 ? 19.894 18.512 12.631 1.00 94.44 101 TYR A O 1
ATOM 800 N N . ASN A 1 102 ? 20.448 18.845 10.485 1.00 92.38 102 ASN A N 1
ATOM 801 C CA . ASN A 1 102 ? 21.529 17.860 10.430 1.00 92.38 102 ASN A CA 1
ATOM 802 C C . ASN A 1 102 ? 21.076 16.416 10.742 1.00 92.38 102 ASN A C 1
ATOM 804 O O . ASN A 1 102 ? 21.870 15.577 11.170 1.00 92.38 102 ASN A O 1
ATOM 808 N N . HIS A 1 103 ? 19.800 16.098 10.508 1.00 91.88 103 HIS A N 1
ATOM 809 C CA . HIS A 1 103 ? 19.303 14.728 10.576 1.00 91.88 103 HIS A CA 1
ATOM 810 C C . HIS A 1 103 ? 19.414 14.052 9.212 1.00 91.88 103 HIS A C 1
ATOM 812 O O . HIS A 1 103 ? 19.008 14.613 8.192 1.00 91.88 103 HIS A O 1
ATOM 818 N N . LEU A 1 104 ? 19.937 12.825 9.217 1.00 89.81 104 LEU A N 1
ATOM 819 C CA . LEU A 1 104 ? 20.037 11.986 8.032 1.00 89.81 104 LEU A CA 1
ATOM 820 C C . LEU A 1 104 ? 18.643 11.511 7.608 1.00 89.81 104 LEU A C 1
ATOM 822 O O . LEU A 1 104 ? 17.949 10.827 8.361 1.00 89.81 104 LEU A O 1
ATOM 826 N N . THR A 1 105 ? 18.256 11.859 6.388 1.00 90.06 105 THR A N 1
ATOM 827 C CA . THR A 1 105 ? 17.010 11.446 5.744 1.00 90.06 105 THR A CA 1
ATOM 828 C C . THR A 1 105 ? 17.305 10.522 4.569 1.00 90.06 105 THR A C 1
ATOM 830 O O . THR A 1 105 ? 18.386 10.574 3.977 1.00 90.06 105 THR A O 1
ATOM 833 N N . TYR A 1 106 ? 16.347 9.651 4.262 1.00 90.12 106 TYR A N 1
ATOM 834 C CA . TYR A 1 106 ? 16.467 8.626 3.232 1.00 90.12 106 TYR A CA 1
ATOM 835 C C . TYR A 1 106 ? 15.338 8.794 2.218 1.00 90.12 106 TYR A C 1
ATOM 837 O O . TYR A 1 106 ? 14.168 8.845 2.596 1.00 90.12 106 TYR A O 1
ATOM 845 N N . ASP A 1 107 ? 15.695 8.830 0.942 1.00 89.94 107 ASP A N 1
ATOM 846 C CA . ASP A 1 107 ? 14.779 8.697 -0.183 1.00 89.94 107 ASP A CA 1
ATOM 847 C C . ASP A 1 107 ? 14.937 7.286 -0.761 1.00 89.94 107 ASP A C 1
ATOM 849 O O . ASP A 1 107 ? 16.035 6.871 -1.135 1.00 89.94 107 ASP A O 1
ATOM 853 N N . LEU A 1 108 ? 13.837 6.535 -0.819 1.00 90.44 108 LEU A N 1
ATOM 854 C CA . LEU A 1 108 ? 13.820 5.167 -1.331 1.00 90.44 108 LEU A CA 1
ATOM 855 C C . LEU A 1 108 ? 13.933 5.101 -2.862 1.00 90.44 108 LEU A C 1
ATOM 857 O O . LEU A 1 108 ? 14.206 4.031 -3.408 1.00 90.44 108 LEU A O 1
ATOM 861 N N . GLY A 1 109 ? 13.762 6.217 -3.572 1.00 92.69 109 GLY A N 1
ATOM 862 C CA . GLY A 1 109 ? 13.875 6.248 -5.023 1.00 92.69 109 GLY A CA 1
ATOM 863 C C . GLY A 1 109 ? 12.870 5.317 -5.703 1.00 92.69 109 GLY A C 1
ATOM 864 O O . GLY A 1 109 ? 11.732 5.159 -5.264 1.00 92.69 109 GLY A O 1
ATOM 865 N N . TRP A 1 110 ? 13.319 4.612 -6.741 1.00 93.38 110 TRP A N 1
ATOM 866 C CA . TRP A 1 110 ? 12.508 3.639 -7.474 1.00 93.38 110 TRP A CA 1
ATOM 867 C C . TRP A 1 110 ? 11.867 2.563 -6.589 1.00 93.38 110 TRP A C 1
ATOM 869 O O . TRP A 1 110 ? 10.847 2.012 -6.984 1.00 93.38 110 TRP A O 1
ATOM 879 N N . ILE A 1 111 ? 12.392 2.273 -5.391 1.00 92.81 111 ILE A N 1
ATOM 880 C CA . ILE A 1 111 ? 11.808 1.274 -4.479 1.00 92.81 111 ILE A CA 1
ATOM 881 C C . ILE A 1 111 ? 10.364 1.641 -4.116 1.00 92.81 111 ILE A C 1
ATOM 883 O O . ILE A 1 111 ? 9.545 0.747 -3.891 1.00 92.81 111 ILE A O 1
ATOM 887 N N . TYR A 1 112 ? 10.004 2.928 -4.163 1.00 92.31 112 TYR A N 1
ATOM 888 C CA . TYR A 1 112 ? 8.631 3.392 -3.998 1.00 92.31 112 TYR A CA 1
ATOM 889 C C . TYR A 1 112 ? 7.629 2.713 -4.946 1.00 92.31 112 TYR A C 1
ATOM 891 O O . TYR A 1 112 ? 6.483 2.504 -4.548 1.00 92.31 112 TYR A O 1
ATOM 899 N N . VAL A 1 113 ? 8.031 2.256 -6.139 1.00 91.38 113 VAL A N 1
ATOM 900 C CA . VAL A 1 113 ? 7.122 1.520 -7.042 1.00 91.38 113 VAL A CA 1
ATOM 901 C C . VAL A 1 113 ? 6.577 0.235 -6.399 1.00 91.38 113 VAL A C 1
ATOM 903 O O . VAL A 1 113 ? 5.435 -0.146 -6.648 1.00 91.38 113 VAL A O 1
ATOM 906 N N . SER A 1 114 ? 7.328 -0.388 -5.482 1.00 90.56 114 SER A N 1
ATOM 907 C CA . SER A 1 114 ? 6.897 -1.580 -4.732 1.00 90.56 114 SER A CA 1
ATOM 908 C C . SER A 1 114 ? 5.864 -1.291 -3.625 1.00 90.56 114 SER A C 1
ATOM 910 O O . SER A 1 114 ? 5.335 -2.213 -2.992 1.00 90.56 114 SER A O 1
ATOM 912 N N . HIS A 1 115 ? 5.553 -0.015 -3.384 1.00 86.06 115 HIS A N 1
ATOM 913 C CA . HIS A 1 115 ? 4.574 0.439 -2.396 1.00 86.06 115 HIS A CA 1
ATOM 914 C C . HIS A 1 115 ? 3.266 0.946 -3.024 1.00 86.06 115 HIS A C 1
ATOM 916 O O . HIS A 1 115 ? 2.337 1.249 -2.283 1.00 86.06 115 HIS A O 1
ATOM 922 N N . VAL A 1 116 ? 3.159 0.993 -4.358 1.00 84.69 116 VAL A N 1
ATOM 923 C CA . VAL A 1 116 ? 1.962 1.498 -5.059 1.00 84.69 116 VAL A CA 1
ATOM 924 C C . VAL A 1 116 ? 0.757 0.578 -4.849 1.00 84.69 116 VAL A C 1
ATOM 926 O O . VAL A 1 116 ? -0.286 0.998 -4.352 1.00 84.69 116 VAL A O 1
ATOM 929 N N . CYS A 1 117 ? 0.884 -0.693 -5.227 1.00 85.38 117 CYS A N 1
ATOM 930 C CA . CYS A 1 117 ? -0.178 -1.686 -5.095 1.00 85.38 117 CYS A CA 1
ATOM 931 C C . CYS A 1 117 ? 0.407 -3.101 -4.982 1.00 85.38 117 CYS A C 1
ATOM 933 O O . CYS A 1 117 ? 1.599 -3.320 -5.214 1.00 85.38 117 CYS A O 1
ATOM 935 N N . ASN A 1 118 ? -0.429 -4.083 -4.623 1.00 84.56 118 ASN A N 1
ATOM 936 C CA . ASN A 1 118 ? 0.029 -5.467 -4.484 1.00 84.56 118 ASN A CA 1
ATOM 937 C C . ASN A 1 118 ? 0.615 -6.038 -5.797 1.00 84.56 118 ASN A C 1
ATOM 939 O O . ASN A 1 118 ? 1.715 -6.577 -5.732 1.00 84.56 118 ASN A O 1
ATOM 943 N N . PRO A 1 119 ? -0.011 -5.881 -6.983 1.00 87.31 119 PRO A N 1
ATOM 944 C CA . PRO A 1 119 ? 0.587 -6.337 -8.243 1.00 87.31 119 PRO A CA 1
ATOM 945 C C . PRO A 1 119 ? 1.978 -5.755 -8.529 1.00 87.31 119 PRO A C 1
ATOM 947 O O . PRO A 1 119 ? 2.901 -6.498 -8.855 1.00 87.31 119 PRO A O 1
ATOM 950 N N . TRP A 1 120 ? 2.161 -4.445 -8.337 1.00 91.31 120 TRP A N 1
ATOM 951 C CA . TRP A 1 120 ? 3.451 -3.782 -8.556 1.00 91.31 120 TRP A CA 1
ATOM 952 C C . TRP A 1 120 ? 4.514 -4.283 -7.585 1.00 91.31 120 TRP A C 1
ATOM 954 O O . TRP A 1 120 ? 5.646 -4.546 -7.984 1.00 91.31 120 TRP A O 1
ATOM 964 N N . ARG A 1 121 ? 4.131 -4.493 -6.320 1.00 92.06 121 ARG A N 1
ATOM 965 C CA . ARG A 1 121 ? 4.998 -5.116 -5.321 1.00 92.06 121 ARG A CA 1
ATOM 966 C C . ARG A 1 121 ? 5.447 -6.507 -5.753 1.00 92.06 121 ARG A C 1
ATOM 968 O O . ARG A 1 121 ? 6.637 -6.790 -5.678 1.00 92.06 121 ARG A O 1
ATOM 975 N N . GLN A 1 122 ? 4.520 -7.357 -6.194 1.00 91.88 122 GLN A N 1
ATOM 976 C CA . GLN A 1 122 ? 4.848 -8.717 -6.628 1.00 91.88 122 GLN A CA 1
ATOM 977 C C . GLN A 1 122 ? 5.786 -8.708 -7.840 1.00 91.88 122 GLN A C 1
ATOM 979 O O . GLN A 1 122 ? 6.791 -9.412 -7.829 1.00 91.88 122 GLN A O 1
ATOM 984 N N . ALA A 1 123 ? 5.524 -7.862 -8.842 1.00 93.69 123 ALA A N 1
ATOM 985 C CA . ALA A 1 123 ? 6.390 -7.732 -10.014 1.00 93.69 123 ALA A CA 1
ATOM 986 C C . ALA A 1 123 ? 7.796 -7.215 -9.648 1.00 93.69 123 ALA A C 1
ATOM 988 O O . ALA A 1 123 ? 8.802 -7.766 -10.099 1.00 93.69 123 ALA A O 1
ATOM 989 N N . ALA A 1 124 ? 7.880 -6.194 -8.788 1.00 94.00 124 ALA A N 1
ATOM 990 C CA . ALA A 1 124 ? 9.151 -5.621 -8.356 1.00 94.00 124 ALA A CA 1
ATOM 991 C C . ALA A 1 124 ? 9.973 -6.607 -7.511 1.00 94.00 124 ALA A C 1
ATOM 993 O O . ALA A 1 124 ? 11.151 -6.821 -7.791 1.00 94.00 124 ALA A O 1
ATOM 994 N N . LEU A 1 125 ? 9.372 -7.229 -6.489 1.00 92.50 125 LEU A N 1
ATOM 995 C CA . LEU A 1 125 ? 10.060 -8.177 -5.602 1.00 92.50 125 LEU A CA 1
ATOM 996 C C . LEU A 1 125 ? 10.394 -9.500 -6.300 1.00 92.50 125 LEU A C 1
ATOM 998 O O . LEU A 1 125 ? 11.436 -10.085 -6.020 1.00 92.50 125 LEU A O 1
ATOM 1002 N N . GLY A 1 126 ? 9.549 -9.952 -7.231 1.00 92.25 126 GLY A N 1
ATOM 1003 C CA . GLY A 1 126 ? 9.786 -11.160 -8.025 1.00 92.25 126 GLY A CA 1
ATOM 1004 C C . GLY A 1 126 ? 10.932 -11.027 -9.032 1.00 92.25 126 GLY A C 1
ATOM 1005 O O . GLY A 1 126 ? 11.388 -12.028 -9.581 1.00 92.25 126 GLY A O 1
ATOM 1006 N N . THR A 1 127 ? 11.436 -9.812 -9.258 1.00 93.62 127 THR A N 1
ATOM 1007 C CA . THR A 1 127 ? 12.458 -9.534 -10.268 1.00 93.62 127 THR A CA 1
ATOM 1008 C C . THR A 1 127 ? 13.797 -9.199 -9.621 1.00 93.62 127 THR A C 1
ATOM 1010 O O . THR A 1 127 ? 14.129 -8.038 -9.379 1.00 93.62 127 THR A O 1
ATOM 1013 N N . ALA A 1 128 ? 14.619 -10.225 -9.385 1.00 90.94 128 ALA A N 1
ATOM 1014 C CA . ALA A 1 128 ? 15.927 -10.087 -8.737 1.00 90.94 128 ALA A CA 1
ATOM 1015 C C . ALA A 1 128 ? 16.873 -9.095 -9.444 1.00 90.94 128 ALA A C 1
ATOM 1017 O O . ALA A 1 128 ? 17.683 -8.432 -8.792 1.00 90.94 128 ALA A O 1
ATOM 1018 N N . SER A 1 129 ? 16.759 -8.946 -10.770 1.00 90.62 129 SER A N 1
ATOM 1019 C CA . SER A 1 129 ? 17.606 -8.027 -11.534 1.00 90.62 129 SER A CA 1
ATOM 1020 C C . SER A 1 129 ? 17.439 -6.574 -11.086 1.00 90.62 129 SER A C 1
ATOM 1022 O O . SER A 1 129 ? 18.447 -5.864 -11.067 1.00 90.62 129 SER A O 1
ATOM 1024 N N . LEU A 1 130 ? 16.243 -6.148 -10.645 1.00 90.50 130 LEU A N 1
ATOM 1025 C CA . LEU A 1 130 ? 15.974 -4.798 -10.128 1.00 90.50 130 LEU A CA 1
ATOM 1026 C C . LEU A 1 130 ? 16.791 -4.494 -8.860 1.00 90.50 130 LEU A C 1
ATOM 1028 O O . LEU A 1 130 ? 17.335 -3.396 -8.725 1.00 90.50 130 LEU A O 1
ATOM 1032 N N . TRP A 1 131 ? 16.982 -5.495 -8.001 1.00 90.75 131 TRP A N 1
ATOM 1033 C CA . TRP A 1 131 ? 17.644 -5.381 -6.695 1.00 90.75 131 TRP A CA 1
ATOM 1034 C C . TRP A 1 131 ? 19.162 -5.609 -6.726 1.00 90.75 131 TRP A C 1
ATOM 1036 O O . TRP A 1 131 ? 19.838 -5.469 -5.714 1.00 90.75 131 TRP A O 1
ATOM 1046 N N . SER A 1 132 ? 19.724 -5.947 -7.884 1.00 86.69 132 SER A N 1
ATOM 1047 C CA . SER A 1 132 ? 21.139 -6.324 -8.001 1.00 86.69 132 SER A CA 1
ATOM 1048 C C . SER A 1 132 ? 22.137 -5.152 -7.961 1.00 86.69 132 SER A C 1
ATOM 1050 O O . SER A 1 132 ? 23.329 -5.376 -7.758 1.00 86.69 132 SER A O 1
ATOM 1052 N N . ARG A 1 133 ? 21.697 -3.905 -8.195 1.00 80.62 133 ARG A N 1
ATOM 1053 C CA . ARG A 1 133 ? 22.592 -2.755 -8.447 1.00 80.62 133 ARG A CA 1
ATOM 1054 C C . ARG A 1 133 ? 22.122 -1.471 -7.760 1.00 80.62 133 ARG A C 1
ATOM 1056 O O . ARG A 1 133 ? 21.684 -0.534 -8.425 1.00 80.62 133 ARG A O 1
ATOM 1063 N N . PHE A 1 134 ? 22.234 -1.400 -6.437 1.00 81.44 134 PHE A N 1
ATOM 1064 C CA . PHE A 1 134 ? 22.051 -0.147 -5.696 1.00 81.44 134 PHE A CA 1
ATOM 1065 C C . PHE A 1 134 ? 22.909 -0.107 -4.423 1.00 81.44 134 PHE A C 1
ATOM 1067 O O . PHE A 1 134 ? 23.388 -1.132 -3.942 1.00 81.44 134 PHE A O 1
ATOM 1074 N N . ASN A 1 135 ? 23.131 1.095 -3.889 1.00 83.06 135 ASN A N 1
ATOM 1075 C CA . ASN A 1 135 ? 23.920 1.292 -2.678 1.00 83.06 135 ASN A CA 1
ATOM 1076 C C . ASN A 1 135 ? 23.067 1.009 -1.429 1.00 83.06 135 ASN A C 1
ATOM 1078 O O . ASN A 1 135 ? 22.131 1.747 -1.132 1.00 83.06 135 ASN A O 1
ATOM 1082 N N . ILE A 1 136 ? 23.411 -0.038 -0.676 1.00 82.06 136 ILE A N 1
ATOM 1083 C CA . ILE A 1 136 ? 22.700 -0.443 0.552 1.00 82.06 136 ILE A CA 1
ATOM 1084 C C . ILE A 1 136 ? 22.811 0.627 1.654 1.00 82.06 136 ILE A C 1
ATOM 1086 O O . ILE A 1 136 ? 21.927 0.742 2.503 1.00 82.06 136 ILE A O 1
ATOM 1090 N N . LEU A 1 137 ? 23.866 1.450 1.640 1.00 84.56 137 LEU A N 1
ATOM 1091 C CA . LEU A 1 137 ? 24.028 2.547 2.601 1.00 84.56 137 LEU A CA 1
ATOM 1092 C C . LEU A 1 137 ? 22.998 3.659 2.389 1.00 84.56 137 LEU A C 1
ATOM 1094 O O . LEU A 1 137 ? 22.689 4.386 3.329 1.00 84.56 137 LEU A O 1
ATOM 1098 N N . SER A 1 138 ? 22.429 3.746 1.185 1.00 83.94 138 SER A N 1
ATOM 1099 C CA . SER A 1 138 ? 21.365 4.691 0.856 1.00 83.94 138 SER A CA 1
ATOM 1100 C C . SER A 1 138 ? 19.984 4.236 1.341 1.00 83.94 138 SER A C 1
ATOM 1102 O O . SER A 1 138 ? 19.007 4.940 1.111 1.00 83.94 138 SER A O 1
ATOM 1104 N N . LEU A 1 139 ? 19.883 3.082 2.016 1.00 85.06 139 LEU A N 1
ATOM 1105 C CA . LEU A 1 139 ? 18.641 2.594 2.613 1.00 85.06 139 LEU A CA 1
ATOM 1106 C C . LEU A 1 139 ? 18.593 2.809 4.132 1.00 85.06 139 LEU A C 1
ATOM 1108 O O . LEU A 1 139 ? 19.623 2.664 4.807 1.00 85.06 139 LEU A O 1
ATOM 1112 N N . PRO A 1 140 ? 17.391 3.059 4.694 1.00 84.50 140 PRO A N 1
ATOM 1113 C CA . PRO A 1 140 ? 17.193 3.122 6.134 1.00 84.50 140 PR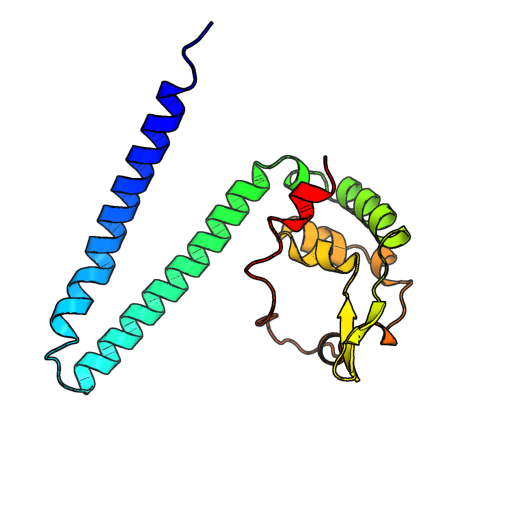O A CA 1
ATOM 1114 C C . PRO A 1 140 ? 17.676 1.846 6.842 1.00 84.50 140 PRO A C 1
ATOM 1116 O O . PRO A 1 140 ? 17.464 0.745 6.325 1.00 84.50 140 PRO A O 1
ATOM 1119 N N . PRO A 1 141 ? 18.236 1.947 8.063 1.00 81.81 141 PRO A N 1
ATOM 1120 C CA . PRO A 1 141 ? 18.719 0.792 8.816 1.00 81.81 141 PRO A CA 1
ATOM 1121 C C . PRO A 1 141 ? 17.697 -0.339 8.978 1.00 81.81 141 PRO A C 1
ATOM 1123 O O . PRO A 1 141 ? 18.067 -1.500 8.837 1.00 81.81 141 PRO A O 1
ATOM 1126 N N . GLY A 1 142 ? 16.419 -0.011 9.199 1.00 79.31 142 GLY A N 1
ATOM 1127 C CA . GLY A 1 142 ? 15.351 -1.005 9.367 1.00 79.31 142 GLY A CA 1
ATOM 1128 C C . GLY A 1 142 ? 15.026 -1.817 8.107 1.00 79.31 142 GLY A C 1
ATOM 1129 O O . GLY A 1 142 ? 14.489 -2.910 8.213 1.00 79.31 142 GLY A O 1
ATOM 1130 N N . MET A 1 143 ? 15.395 -1.325 6.919 1.00 72.50 143 MET A N 1
ATOM 1131 C CA . MET A 1 143 ? 15.210 -2.036 5.646 1.00 72.50 143 MET A CA 1
ATOM 1132 C C . MET A 1 143 ? 16.398 -2.952 5.309 1.00 72.50 143 MET A C 1
ATOM 1134 O O . MET A 1 143 ? 16.296 -3.810 4.438 1.00 72.50 143 MET A O 1
ATOM 1138 N N . ARG A 1 144 ? 17.532 -2.791 6.007 1.00 67.38 144 ARG A N 1
ATOM 1139 C CA . ARG A 1 144 ? 18.732 -3.624 5.819 1.00 67.38 144 ARG A CA 1
ATOM 1140 C C . ARG A 1 144 ? 18.613 -4.987 6.502 1.00 67.38 144 ARG A C 1
ATOM 1142 O O . ARG A 1 144 ? 19.345 -5.909 6.158 1.00 67.38 144 ARG A O 1
ATOM 1149 N N . THR A 1 145 ? 17.710 -5.116 7.470 1.00 56.53 145 THR A N 1
ATOM 1150 C CA . THR A 1 145 ? 17.476 -6.355 8.209 1.00 56.53 145 THR A CA 1
ATOM 1151 C C . THR A 1 145 ? 16.306 -7.118 7.601 1.00 56.53 145 THR A C 1
ATOM 1153 O O . THR A 1 145 ? 15.181 -6.625 7.609 1.00 56.53 145 THR A O 1
ATOM 1156 N N . VAL A 1 146 ? 16.547 -8.342 7.126 1.00 48.78 146 VAL A N 1
ATOM 1157 C CA . VAL A 1 146 ? 15.485 -9.306 6.801 1.00 48.78 146 VAL A CA 1
ATOM 1158 C C . VAL A 1 146 ? 14.889 -9.794 8.125 1.00 48.78 146 VAL A C 1
ATOM 1160 O O . VAL A 1 146 ? 15.263 -10.845 8.632 1.00 48.78 146 VAL A O 1
ATOM 1163 N N . SER A 1 147 ? 14.020 -9.002 8.751 1.00 37.72 147 SER A N 1
ATOM 1164 C CA . SER A 1 147 ? 13.173 -9.478 9.843 1.00 37.72 147 SER A CA 1
ATOM 1165 C C . SER A 1 147 ? 11.716 -9.367 9.415 1.00 37.72 147 SER A C 1
ATOM 1167 O O . SER A 1 147 ? 11.309 -8.432 8.729 1.00 37.72 147 SER A O 1
ATOM 1169 N N . SER A 1 148 ? 10.942 -10.387 9.763 1.00 37.59 148 SER A N 1
ATOM 1170 C CA . SER A 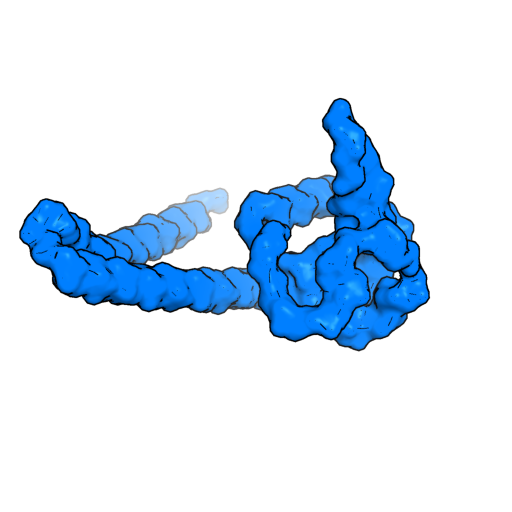1 148 ? 9.553 -10.644 9.381 1.00 37.59 148 SER A CA 1
ATOM 1171 C C . SER A 1 148 ? 8.534 -9.664 9.987 1.00 37.59 148 SER A C 1
ATOM 1173 O O . SER A 1 148 ? 7.420 -10.064 10.324 1.00 37.59 148 SER A O 1
ATOM 1175 N N . ALA A 1 149 ? 8.897 -8.396 10.174 1.00 35.81 149 ALA A N 1
ATOM 1176 C CA . ALA A 1 149 ? 7.992 -7.381 10.688 1.00 35.81 149 ALA A CA 1
ATOM 1177 C C . ALA A 1 149 ? 7.109 -6.819 9.552 1.00 35.81 149 ALA A C 1
ATOM 1179 O O . ALA A 1 149 ? 7.621 -6.513 8.471 1.00 35.81 149 ALA A O 1
ATOM 1180 N N . PRO A 1 150 ? 5.788 -6.674 9.764 1.00 42.88 150 PRO A N 1
ATOM 1181 C CA . PRO A 1 150 ? 4.916 -5.961 8.838 1.00 42.88 150 PRO A CA 1
ATOM 1182 C C . PRO A 1 150 ? 5.428 -4.532 8.642 1.00 42.88 150 PRO A C 1
ATOM 1184 O O . PRO A 1 150 ? 5.816 -3.879 9.608 1.00 42.88 150 PRO A O 1
ATOM 1187 N N . TRP A 1 151 ? 5.407 -4.042 7.402 1.00 49.78 151 TRP A N 1
ATOM 1188 C CA . TRP A 1 151 ? 5.670 -2.641 7.053 1.00 49.78 151 TRP A CA 1
ATOM 1189 C C . TRP A 1 151 ? 4.546 -1.726 7.568 1.00 49.78 151 TRP A C 1
ATOM 1191 O O . TRP A 1 151 ? 3.840 -1.088 6.787 1.00 49.78 151 TRP A O 1
ATOM 1201 N N . ASP A 1 152 ? 4.340 -1.701 8.878 1.00 46.22 152 ASP A N 1
ATOM 1202 C CA . ASP A 1 152 ? 3.585 -0.662 9.550 1.00 46.22 152 ASP A CA 1
ATOM 1203 C C . ASP A 1 152 ? 4.538 0.512 9.766 1.00 46.22 152 ASP A C 1
ATOM 1205 O O . ASP A 1 152 ? 5.679 0.326 10.177 1.00 46.22 152 ASP A O 1
ATOM 1209 N N . TYR A 1 153 ? 4.044 1.716 9.493 1.00 40.41 153 TYR A N 1
ATOM 1210 C CA . TYR A 1 153 ? 4.740 3.007 9.457 1.00 40.41 153 TYR A CA 1
ATOM 1211 C C . TYR A 1 153 ? 5.269 3.432 8.075 1.00 40.41 153 TYR A C 1
ATOM 1213 O O . TYR A 1 153 ? 6.241 2.915 7.539 1.00 40.41 153 TYR A O 1
ATOM 1221 N N . LEU A 1 154 ? 4.625 4.496 7.568 1.00 38.94 154 LEU A N 1
ATOM 1222 C CA . LEU A 1 154 ? 4.988 5.354 6.426 1.00 38.94 154 LEU A CA 1
ATOM 1223 C C . LEU A 1 154 ? 4.454 4.981 5.032 1.00 38.94 154 LEU A C 1
ATOM 1225 O O . LEU A 1 154 ? 5.131 5.189 4.030 1.00 38.94 154 LEU A O 1
ATOM 1229 N N . SER A 1 155 ? 3.203 4.527 4.912 1.00 46.25 155 SER A N 1
ATOM 1230 C CA . SER A 1 155 ? 2.575 4.440 3.582 1.00 46.25 155 SER A CA 1
ATOM 1231 C C . SER A 1 155 ? 1.061 4.632 3.600 1.00 46.25 155 SER A C 1
ATOM 1233 O O . SER A 1 155 ? 0.322 3.693 3.321 1.00 46.25 155 SER A O 1
ATOM 1235 N N . LYS A 1 156 ? 0.566 5.833 3.948 1.00 42.97 156 LYS A N 1
ATOM 1236 C CA . LYS A 1 156 ? -0.881 6.105 3.799 1.00 42.97 156 LYS A CA 1
ATOM 1237 C C . LYS A 1 156 ? -1.323 7.440 3.180 1.00 42.97 156 LYS A C 1
ATOM 1239 O O . LYS A 1 156 ? -2.448 7.459 2.705 1.00 42.97 156 LYS A O 1
ATOM 1244 N N . CYS A 1 157 ? -0.509 8.500 3.055 1.00 33.50 157 CYS A N 1
ATOM 1245 C CA . CYS A 1 157 ? -1.068 9.797 2.595 1.00 33.50 157 CYS A CA 1
ATOM 1246 C C . CYS A 1 157 ? -0.411 10.494 1.386 1.00 33.50 157 CYS A C 1
ATOM 1248 O O . CYS A 1 157 ? -0.988 11.459 0.903 1.00 33.50 157 CYS A O 1
ATOM 1250 N N . LEU A 1 158 ? 0.730 10.043 0.844 1.00 39.09 158 LEU A N 1
ATOM 1251 C CA . LEU A 1 158 ? 1.401 10.769 -0.263 1.00 39.09 158 LEU A CA 1
ATOM 1252 C C . LEU A 1 158 ? 1.471 10.018 -1.602 1.00 39.09 158 LEU A C 1
ATOM 1254 O O . LEU A 1 158 ? 1.888 10.587 -2.608 1.00 39.09 158 LEU A O 1
ATOM 1258 N N . PHE A 1 159 ? 1.034 8.760 -1.656 1.00 42.66 159 PHE A N 1
ATOM 1259 C CA . PHE A 1 159 ? 1.317 7.902 -2.811 1.00 42.66 159 PHE A CA 1
ATOM 1260 C C . PHE A 1 159 ? 0.399 8.104 -4.020 1.00 42.66 159 PHE A C 1
ATOM 1262 O O . PHE A 1 159 ? 0.822 7.869 -5.148 1.00 42.66 159 PHE A O 1
ATOM 1269 N N . VAL A 1 160 ? -0.829 8.587 -3.815 1.00 41.28 160 VAL A N 1
ATOM 1270 C CA . VAL A 1 160 ? -1.753 8.848 -4.933 1.00 41.28 160 VAL A CA 1
ATOM 1271 C C . VAL A 1 160 ? -1.401 10.161 -5.649 1.00 41.28 160 VAL A C 1
ATOM 1273 O O . VAL A 1 160 ? -1.564 10.263 -6.861 1.00 41.28 160 VAL A O 1
ATOM 1276 N N . SER A 1 161 ? -0.824 11.139 -4.944 1.00 35.19 161 SER A N 1
ATOM 1277 C CA . SER A 1 161 ? -0.505 12.453 -5.523 1.00 35.19 161 SER A CA 1
ATOM 1278 C C . SER A 1 161 ? 0.795 12.466 -6.335 1.00 35.19 161 SER A C 1
ATOM 1280 O O . SER A 1 161 ? 0.889 13.201 -7.314 1.00 35.19 161 SER A O 1
ATOM 1282 N N . ALA A 1 162 ? 1.788 11.641 -5.981 1.00 37.22 162 ALA A N 1
ATOM 1283 C CA . ALA A 1 162 ? 3.084 11.638 -6.666 1.00 37.22 162 ALA A CA 1
ATOM 1284 C C . ALA A 1 162 ? 3.024 11.009 -8.072 1.00 37.22 162 ALA A C 1
ATOM 1286 O O . ALA A 1 162 ? 3.714 11.465 -8.981 1.00 37.22 162 ALA A O 1
ATOM 1287 N N . PHE A 1 163 ? 2.156 10.015 -8.295 1.00 40.59 163 PHE A N 1
ATOM 1288 C CA . PHE A 1 163 ? 2.033 9.386 -9.616 1.00 40.59 163 PHE A CA 1
ATOM 1289 C C . PHE A 1 163 ? 1.229 10.233 -10.620 1.00 40.59 163 PHE A C 1
ATOM 1291 O O . PHE A 1 163 ? 1.444 10.126 -11.825 1.00 40.59 163 PHE A O 1
ATOM 1298 N N . GLN A 1 164 ? 0.367 11.136 -10.135 1.00 39.38 164 GLN A N 1
ATOM 1299 C CA . GLN A 1 164 ? -0.379 12.078 -10.979 1.00 39.38 164 GLN A CA 1
ATOM 1300 C C . GLN A 1 164 ? 0.518 13.191 -11.566 1.00 39.38 164 GLN A C 1
ATOM 1302 O O . GLN A 1 164 ? 0.137 13.825 -12.547 1.00 39.38 164 GLN A O 1
ATOM 1307 N N . ILE A 1 165 ? 1.702 13.430 -10.983 1.00 35.81 165 ILE A N 1
ATOM 1308 C CA . ILE A 1 165 ? 2.644 14.481 -11.410 1.00 35.81 165 ILE A CA 1
ATOM 1309 C C . ILE A 1 165 ? 3.607 13.985 -12.502 1.00 35.81 165 ILE A C 1
ATOM 1311 O O . ILE A 1 165 ? 4.001 14.775 -13.350 1.00 35.81 165 ILE A O 1
ATOM 1315 N N . CYS A 1 166 ? 3.939 12.690 -12.551 1.00 31.58 166 CYS A N 1
ATOM 1316 C CA . CYS A 1 166 ? 4.885 12.153 -13.544 1.00 31.58 166 CYS A CA 1
ATOM 1317 C C . CYS A 1 166 ? 4.252 11.717 -14.881 1.00 31.58 166 CYS A C 1
ATOM 1319 O O . CYS A 1 166 ? 4.978 11.318 -15.786 1.00 31.58 166 CYS A O 1
ATOM 1321 N N . LEU A 1 167 ? 2.922 11.765 -15.016 1.00 33.72 167 LEU A N 1
ATOM 1322 C CA . LEU A 1 167 ? 2.196 11.417 -16.251 1.00 33.72 167 LEU A CA 1
ATOM 1323 C C . LEU A 1 167 ? 1.448 12.614 -16.872 1.00 33.72 167 LEU A C 1
ATOM 1325 O O . LEU A 1 167 ? 0.511 12.420 -17.648 1.00 33.72 167 LEU A O 1
ATOM 1329 N N . ARG A 1 168 ? 1.859 13.843 -16.539 1.00 31.42 168 ARG A N 1
ATOM 1330 C CA . ARG A 1 168 ? 1.466 15.069 -17.247 1.00 31.42 168 ARG A CA 1
ATOM 1331 C C . ARG A 1 168 ? 2.653 15.689 -17.960 1.00 31.42 168 ARG A C 1
ATOM 1333 O O . ARG A 1 168 ? 3.747 15.687 -17.361 1.00 31.42 168 ARG A O 1
#

Sequence (168 aa):
MASSRGSADSGMETAEEAWGNLFRSRFEPSADIAHHAPAVERKALLQSLKIELDALEKYSRRANGLWNAYVRASSLPAEILVIIFDFVRASWKPSTSYNQYNHLTYDLGWIYVSHVCNPWRQAALGTASLWSRFNILSLPPGMRTVSSAPWDYLSKCLFVSAFQICLR

pLDDT: mean 78.13, std 18.74, range [31.42, 95.75]

Secondary structure (DSSP, 8-state):
---SSHHHHHHHHHHHHHHHHHHHHHHHHHHHHHTT--HHHHHHHHHHHHHHHHHHHHHHHHHHHHHHHHSGGGSS-HHHHHHHHHHHHHHS--EEEE-TTS-EEEE-GGGGGGGS-HHHHHHHHT-HHHHTSS-GGGS-HHHHS-------SS-SSSHHHHHHHTT-

Radius of gyration: 21.98 Å; chains: 1; bounding box: 51×33×61 Å

Foldseek 3Di:
DDDDPVVVVVVVVVVCVVVVVVCCVQPVVLPVQCVPDDPVVVVVSVVSVVVVVVVVVVVVLVVVVVVLCVDPVSVDDLVVLVVVLVVQCVVWAKAWDQDPVRDIDIDRGSVCQLLQHVSSVCSCVVDVVSVPDHDPVRDDPVVNDPDPDPPDDDRDDCRVPVVVVVVD